Protein AF-A0A2H0VQV5-F1 (afdb_monomer_lite)

Foldseek 3Di:
DDPVVVLVVQLVLLVVLLVLLVLLVVLLVCVVVVHDDDPVSLCSSQVSWDWDQDPQRWIWTARPQLRQIDIGDPDDDDDPVNSVSSNVSSVSSCCCSQCQQQNHDPPDSPDDGPSSSSSVSSVVVVVD

Structure (mmCIF, N/CA/C/O backbone):
data_AF-A0A2H0VQV5-F1
#
_entry.id   AF-A0A2H0VQV5-F1
#
loop_
_atom_site.group_PDB
_atom_site.id
_atom_site.type_symbol
_atom_site.label_atom_id
_atom_site.label_alt_id
_atom_site.label_comp_id
_atom_site.label_asym_id
_atom_site.label_entity_id
_atom_site.label_seq_id
_atom_site.pdbx_PDB_ins_code
_atom_site.Cartn_x
_atom_site.Cartn_y
_atom_site.Cartn_z
_atom_site.occupancy
_atom_site.B_iso_or_equiv
_atom_site.auth_seq_id
_atom_site.auth_comp_id
_atom_site.auth_asym_id
_atom_site.auth_atom_id
_atom_site.pdbx_PDB_model_num
ATOM 1 N N . MET A 1 1 ? 26.509 5.722 -10.735 1.00 53.16 1 MET A N 1
ATOM 2 C CA . MET A 1 1 ? 25.848 4.470 -10.302 1.00 53.16 1 MET A CA 1
ATOM 3 C C . MET A 1 1 ? 25.396 3.736 -11.559 1.00 53.16 1 MET A C 1
ATOM 5 O O . MET A 1 1 ? 25.013 4.404 -12.508 1.00 53.16 1 MET A O 1
ATOM 9 N N . SER A 1 2 ? 25.577 2.415 -11.639 1.00 69.06 2 SER A N 1
ATOM 10 C CA . SER A 1 2 ? 25.214 1.629 -12.833 1.00 69.06 2 SER A CA 1
ATOM 11 C C . SER A 1 2 ? 23.703 1.383 -12.865 1.00 69.06 2 SER A C 1
ATOM 13 O O . SER A 1 2 ? 23.143 1.017 -11.836 1.00 69.06 2 SER A O 1
ATOM 15 N N . VAL A 1 3 ? 23.069 1.502 -14.036 1.00 66.62 3 VAL A N 1
ATOM 16 C CA . VAL A 1 3 ? 21.625 1.265 -14.262 1.00 66.62 3 VAL A CA 1
ATOM 17 C C . VAL A 1 3 ? 21.155 -0.091 -13.704 1.00 66.62 3 VAL A C 1
ATOM 19 O O . VAL A 1 3 ? 20.035 -0.220 -13.213 1.00 66.62 3 VAL A O 1
ATOM 22 N N . ASN A 1 4 ? 22.026 -1.105 -13.706 1.00 70.44 4 ASN A N 1
ATOM 23 C CA . ASN A 1 4 ? 21.719 -2.432 -13.156 1.00 70.44 4 ASN A CA 1
ATOM 24 C C . ASN A 1 4 ? 21.582 -2.440 -11.624 1.00 70.44 4 ASN A C 1
ATOM 26 O O . ASN A 1 4 ? 20.813 -3.230 -11.074 1.00 70.44 4 ASN A O 1
ATOM 30 N N . ASN A 1 5 ? 22.302 -1.557 -10.931 1.00 81.00 5 ASN A N 1
ATOM 31 C CA . ASN A 1 5 ? 22.205 -1.420 -9.480 1.00 81.00 5 ASN A CA 1
ATOM 32 C C . ASN A 1 5 ? 20.857 -0.798 -9.087 1.00 81.00 5 ASN A C 1
ATOM 34 O O . ASN A 1 5 ? 20.183 -1.298 -8.189 1.00 81.00 5 ASN A O 1
ATOM 38 N N . ASP A 1 6 ? 20.416 0.220 -9.827 1.00 81.75 6 ASP A N 1
ATOM 39 C CA . ASP A 1 6 ? 19.155 0.917 -9.560 1.00 81.75 6 ASP A CA 1
ATOM 40 C C . ASP A 1 6 ? 17.952 -0.006 -9.799 1.00 81.75 6 ASP A C 1
ATOM 42 O O . ASP A 1 6 ? 17.057 -0.094 -8.960 1.00 81.75 6 ASP A O 1
ATOM 46 N N . ARG A 1 7 ? 17.972 -0.800 -10.880 1.00 90.00 7 ARG A N 1
ATOM 47 C CA . ARG A 1 7 ? 16.936 -1.818 -11.140 1.00 90.00 7 ARG A CA 1
ATOM 48 C C . ARG A 1 7 ? 16.846 -2.870 -10.034 1.00 90.00 7 ARG A C 1
ATOM 50 O O . ARG A 1 7 ? 15.745 -3.282 -9.682 1.00 90.00 7 ARG A O 1
ATOM 57 N N . THR A 1 8 ? 17.980 -3.287 -9.472 1.00 89.94 8 THR A N 1
ATOM 58 C CA . THR A 1 8 ? 18.018 -4.266 -8.371 1.00 89.94 8 THR A CA 1
ATOM 59 C C . THR A 1 8 ? 17.383 -3.696 -7.100 1.00 89.94 8 THR A C 1
ATOM 61 O O . THR A 1 8 ? 16.588 -4.373 -6.450 1.00 89.94 8 THR A O 1
ATOM 64 N N . ILE A 1 9 ? 17.678 -2.433 -6.779 1.00 90.38 9 ILE A N 1
ATOM 65 C CA . ILE A 1 9 ? 17.084 -1.725 -5.636 1.00 90.38 9 ILE A CA 1
ATOM 66 C C . ILE A 1 9 ? 15.567 -1.576 -5.820 1.00 90.38 9 ILE A C 1
ATOM 68 O O . ILE A 1 9 ? 14.809 -1.881 -4.900 1.00 90.38 9 ILE A O 1
ATOM 72 N N . ILE A 1 10 ? 15.116 -1.168 -7.012 1.00 91.12 10 ILE A N 1
ATOM 73 C CA . ILE A 1 10 ? 13.685 -1.016 -7.320 1.00 91.12 10 ILE A CA 1
ATOM 74 C C . ILE A 1 10 ? 12.965 -2.361 -7.212 1.00 91.12 10 ILE A C 1
ATOM 76 O O . ILE A 1 10 ? 11.892 -2.433 -6.617 1.00 91.12 10 ILE A O 1
ATOM 80 N N . LYS A 1 11 ? 13.554 -3.434 -7.755 1.00 92.81 11 LYS A N 1
ATOM 81 C CA . LYS A 1 11 ? 12.974 -4.777 -7.687 1.00 92.81 11 LYS A CA 1
ATOM 82 C C . LYS A 1 11 ? 12.727 -5.202 -6.240 1.00 92.81 11 LYS A C 1
ATOM 84 O O . LYS A 1 11 ? 11.610 -5.583 -5.909 1.00 92.81 11 LYS A O 1
ATOM 89 N N . LYS A 1 12 ? 13.734 -5.061 -5.377 1.00 92.38 12 LYS A N 1
ATOM 90 C CA . LYS A 1 12 ? 13.592 -5.373 -3.952 1.00 92.38 12 LYS A CA 1
ATOM 91 C C . LYS A 1 12 ? 12.494 -4.535 -3.286 1.00 92.38 12 LYS A C 1
ATOM 93 O O . LYS A 1 12 ? 11.667 -5.070 -2.562 1.00 92.38 12 LYS A O 1
ATOM 98 N N . ALA A 1 13 ? 12.433 -3.240 -3.586 1.00 91.12 13 ALA A N 1
ATOM 99 C CA . ALA A 1 13 ? 11.392 -2.371 -3.044 1.00 91.12 13 ALA A CA 1
ATOM 100 C C . ALA A 1 13 ? 9.972 -2.756 -3.518 1.00 91.12 13 ALA A C 1
ATOM 102 O O . ALA A 1 13 ? 9.005 -2.546 -2.789 1.00 91.12 13 ALA A O 1
ATOM 103 N N . LEU A 1 14 ? 9.827 -3.329 -4.719 1.00 91.94 14 LEU A N 1
ATOM 104 C CA . LEU A 1 14 ? 8.556 -3.869 -5.213 1.00 91.94 14 LEU A CA 1
ATOM 105 C C . LEU A 1 14 ? 8.159 -5.174 -4.510 1.00 91.94 14 LEU A C 1
ATOM 107 O O . LEU A 1 14 ? 6.978 -5.360 -4.227 1.00 91.94 14 LEU A O 1
ATOM 111 N N . GLU A 1 15 ? 9.121 -6.053 -4.224 1.00 91.12 15 GLU A N 1
ATOM 112 C CA . GLU A 1 15 ? 8.907 -7.272 -3.427 1.00 91.12 15 GLU A CA 1
ATOM 113 C C . GLU A 1 15 ? 8.430 -6.915 -2.010 1.00 91.12 15 GLU A C 1
ATOM 115 O O . GLU A 1 15 ? 7.410 -7.430 -1.543 1.00 91.12 15 GLU A O 1
ATOM 120 N N . ASP A 1 16 ? 9.098 -5.954 -1.367 1.00 90.69 16 ASP A N 1
ATOM 121 C CA . ASP A 1 16 ? 8.713 -5.445 -0.048 1.00 90.69 16 ASP A CA 1
ATOM 122 C C . ASP A 1 16 ? 7.304 -4.817 -0.081 1.00 90.69 16 ASP A C 1
ATOM 124 O O . ASP A 1 16 ? 6.467 -5.116 0.773 1.00 90.69 16 ASP A O 1
ATOM 128 N N . ALA A 1 17 ? 6.989 -4.018 -1.110 1.00 90.19 17 ALA A N 1
ATOM 129 C CA . ALA A 1 17 ? 5.665 -3.411 -1.284 1.00 90.19 17 ALA A CA 1
ATOM 130 C C . ALA A 1 17 ? 4.546 -4.448 -1.494 1.00 90.19 17 ALA A C 1
ATOM 132 O O . ALA A 1 17 ? 3.419 -4.258 -1.034 1.00 90.19 17 ALA A O 1
ATOM 133 N N . TYR A 1 18 ? 4.835 -5.551 -2.187 1.00 87.88 18 TYR A N 1
ATOM 134 C CA . TYR A 1 18 ? 3.878 -6.644 -2.356 1.00 87.88 18 TYR A CA 1
ATOM 135 C C . TYR A 1 18 ? 3.621 -7.381 -1.032 1.00 87.88 18 TYR A C 1
ATOM 137 O O . TYR A 1 18 ? 2.476 -7.707 -0.714 1.00 87.88 18 TYR A O 1
ATOM 145 N N . SER A 1 19 ? 4.660 -7.576 -0.216 1.00 87.12 19 SER A N 1
ATOM 146 C CA . SER A 1 19 ? 4.530 -8.127 1.140 1.00 87.12 19 SER A CA 1
ATOM 147 C C . SER A 1 19 ? 3.703 -7.212 2.058 1.00 87.12 19 SER A C 1
ATOM 149 O O . SER A 1 19 ? 2.798 -7.669 2.764 1.00 87.12 19 SER A O 1
ATOM 151 N N . ASP A 1 20 ? 3.940 -5.898 1.990 1.00 88.88 20 ASP A N 1
ATOM 152 C CA . ASP A 1 20 ? 3.157 -4.875 2.695 1.00 88.88 20 ASP A CA 1
ATOM 153 C C . ASP A 1 20 ? 1.667 -4.945 2.356 1.00 88.88 20 ASP A C 1
ATOM 155 O O . ASP A 1 20 ? 0.824 -4.906 3.260 1.00 88.88 20 ASP A O 1
ATOM 159 N N . ALA A 1 21 ? 1.346 -5.090 1.068 1.00 88.88 21 ALA A N 1
ATOM 160 C CA . ALA A 1 21 ? -0.024 -5.147 0.576 1.00 88.88 21 ALA A CA 1
ATOM 161 C C . ALA A 1 21 ? -0.844 -6.249 1.264 1.00 88.88 21 ALA A C 1
ATOM 163 O O . ALA A 1 21 ? -2.001 -6.016 1.613 1.00 88.88 21 ALA A O 1
ATOM 164 N N . SER A 1 22 ? -0.245 -7.415 1.537 1.00 84.81 22 SER A N 1
ATOM 165 C CA . SER A 1 22 ? -0.924 -8.505 2.253 1.00 84.81 22 SER A CA 1
ATOM 166 C C . SER A 1 22 ? -1.383 -8.070 3.647 1.00 84.81 22 SER A C 1
ATOM 168 O O . SER A 1 22 ? -2.552 -8.225 3.993 1.00 84.81 22 SER A O 1
ATOM 170 N N . ARG A 1 23 ? -0.496 -7.443 4.431 1.00 88.88 23 ARG A N 1
ATOM 171 C CA . ARG A 1 23 ? -0.824 -6.965 5.789 1.00 88.88 23 ARG A CA 1
ATOM 172 C C . ARG A 1 23 ? -1.918 -5.901 5.777 1.00 88.88 23 ARG A C 1
ATOM 174 O O . ARG A 1 23 ? -2.746 -5.826 6.682 1.00 88.88 23 ARG A O 1
ATOM 181 N N . GLN A 1 24 ? -1.914 -5.056 4.754 1.00 92.00 24 GLN A N 1
ATOM 182 C CA . GLN A 1 24 ? -2.897 -3.993 4.593 1.00 92.00 24 GLN A CA 1
ATOM 183 C C . GLN A 1 24 ? -4.274 -4.516 4.165 1.00 92.00 24 GLN A C 1
ATOM 185 O O . GLN A 1 24 ? -5.295 -3.974 4.594 1.00 92.00 24 GLN A O 1
ATOM 190 N N . ILE A 1 25 ? -4.315 -5.584 3.365 1.00 89.94 25 ILE A N 1
ATOM 191 C CA . ILE A 1 25 ? -5.553 -6.301 3.039 1.00 89.94 25 ILE A CA 1
ATOM 192 C C . ILE A 1 25 ? -6.173 -6.873 4.318 1.00 89.94 25 ILE A C 1
ATOM 194 O O . ILE A 1 25 ? -7.359 -6.641 4.563 1.00 89.94 25 ILE A O 1
ATOM 198 N N . ASP A 1 26 ? -5.373 -7.529 5.163 1.00 88.69 26 ASP A N 1
ATOM 199 C CA . ASP A 1 26 ? -5.835 -8.085 6.442 1.00 88.69 26 ASP A CA 1
ATOM 200 C C . ASP A 1 26 ? -6.390 -6.992 7.370 1.00 88.69 26 ASP A C 1
ATOM 202 O O . ASP A 1 26 ? -7.461 -7.148 7.963 1.00 88.69 26 ASP A O 1
ATOM 206 N N . PHE A 1 27 ? -5.713 -5.839 7.440 1.00 91.88 27 PHE A N 1
ATOM 207 C CA . PHE A 1 27 ? -6.195 -4.668 8.177 1.00 91.88 27 PHE A CA 1
ATOM 208 C C . PHE A 1 27 ? -7.578 -4.211 7.685 1.00 91.88 27 PHE A C 1
ATOM 210 O O . PHE A 1 27 ? -8.504 -4.052 8.484 1.00 91.88 27 PHE A O 1
ATOM 217 N N . CYS A 1 28 ? -7.747 -4.017 6.373 1.00 91.12 28 CYS A N 1
ATOM 218 C CA . CYS A 1 28 ? -9.019 -3.584 5.788 1.00 91.12 28 CYS A CA 1
ATOM 219 C C . CYS A 1 28 ? -10.141 -4.612 6.004 1.00 91.12 28 CYS A C 1
ATOM 221 O O . CYS A 1 28 ? -11.292 -4.230 6.232 1.00 91.12 28 CYS A O 1
ATOM 223 N N . HIS A 1 29 ? -9.816 -5.906 5.969 1.00 89.56 29 HIS A N 1
ATOM 224 C CA . HIS A 1 29 ? -10.752 -6.981 6.292 1.00 89.56 29 HIS A CA 1
ATOM 225 C C . HIS A 1 29 ? -11.242 -6.897 7.741 1.00 89.56 29 HIS A C 1
ATOM 227 O O . HIS A 1 29 ? -12.453 -6.882 7.966 1.00 89.56 29 HIS A O 1
ATOM 233 N N . ALA A 1 30 ? -10.329 -6.745 8.705 1.00 88.62 30 ALA A N 1
ATOM 234 C CA . ALA A 1 30 ? -10.680 -6.615 10.118 1.00 88.62 30 ALA A CA 1
ATOM 235 C C . ALA A 1 30 ? -11.592 -5.402 10.383 1.00 88.62 30 ALA A C 1
ATOM 237 O O . ALA A 1 30 ? -12.567 -5.502 11.128 1.00 88.62 30 ALA A O 1
ATOM 238 N N . VAL A 1 31 ? -11.327 -4.267 9.724 1.00 88.81 31 VAL A N 1
ATOM 239 C CA . VAL A 1 31 ? -12.194 -3.077 9.795 1.00 88.81 31 VAL A CA 1
ATOM 240 C C . VAL A 1 31 ? -13.601 -3.381 9.281 1.00 88.81 31 VAL A C 1
ATOM 242 O O . VAL A 1 31 ? -14.586 -2.966 9.894 1.00 88.81 31 VAL A O 1
ATOM 245 N N . ARG A 1 32 ? -13.711 -4.097 8.155 1.00 88.62 32 ARG A N 1
ATOM 246 C CA . ARG A 1 32 ? -14.996 -4.452 7.537 1.00 88.62 32 ARG A CA 1
ATOM 247 C C . ARG A 1 32 ? -15.818 -5.401 8.409 1.00 88.62 32 ARG A C 1
ATOM 249 O O . ARG A 1 32 ? -17.037 -5.276 8.443 1.00 88.62 32 ARG A O 1
ATOM 256 N N . GLU A 1 33 ? -15.159 -6.315 9.111 1.00 90.50 33 GLU A N 1
ATOM 257 C CA . GLU A 1 33 ? -15.781 -7.256 10.052 1.00 90.50 33 GLU A CA 1
ATOM 258 C C . GLU A 1 33 ? -16.169 -6.599 11.387 1.00 90.50 33 GLU A C 1
ATOM 260 O O . GLU A 1 33 ? -16.820 -7.219 12.223 1.00 90.50 33 GLU A O 1
ATOM 265 N N . GLY A 1 34 ? -15.833 -5.318 11.575 1.00 85.69 34 GLY A N 1
ATOM 266 C CA . GLY A 1 34 ? -16.192 -4.557 12.768 1.00 85.69 34 GLY A CA 1
ATOM 267 C C . GLY A 1 34 ? -15.272 -4.814 13.959 1.00 85.69 34 GLY A C 1
ATOM 268 O O . GLY A 1 34 ? -15.638 -4.477 15.086 1.00 85.69 34 GLY A O 1
ATOM 269 N N . HIS A 1 35 ? -14.082 -5.379 13.736 1.00 86.75 35 HIS A N 1
ATOM 270 C CA . HIS A 1 35 ? -13.090 -5.546 14.792 1.00 86.75 35 HIS A CA 1
ATOM 271 C C . HIS A 1 35 ? -12.603 -4.188 15.308 1.00 86.75 35 HIS A C 1
ATOM 273 O O . HIS A 1 35 ? -12.486 -3.208 14.564 1.00 86.75 35 HIS A O 1
ATOM 279 N N . SER A 1 36 ? -12.301 -4.125 16.606 1.00 85.62 36 SER A N 1
ATOM 280 C CA . SER A 1 36 ? -11.681 -2.942 17.191 1.00 85.62 36 SER A CA 1
ATOM 281 C C . SER A 1 36 ? -10.258 -2.786 16.651 1.00 85.62 36 SER A C 1
ATOM 283 O O . SER A 1 36 ? -9.477 -3.735 16.613 1.00 85.62 36 SER A O 1
ATOM 285 N N . ILE A 1 37 ? -9.925 -1.569 16.219 1.00 89.06 37 ILE A N 1
ATOM 286 C CA . ILE A 1 37 ? -8.611 -1.238 15.667 1.00 89.06 37 ILE A CA 1
ATOM 287 C C . ILE A 1 37 ? -7.845 -0.370 16.656 1.00 89.06 37 ILE A C 1
ATOM 289 O O . ILE A 1 37 ? -8.358 0.625 17.171 1.00 89.06 37 ILE A O 1
ATOM 293 N N . THR A 1 38 ? -6.593 -0.731 16.901 1.00 88.12 38 THR A N 1
ATOM 294 C CA . THR A 1 38 ? -5.668 0.010 17.754 1.00 88.12 38 THR A CA 1
ATOM 295 C C . THR A 1 38 ? -4.764 0.927 16.930 1.00 88.12 38 THR A C 1
ATOM 297 O O . THR A 1 38 ? -4.612 0.791 15.715 1.00 88.12 38 THR A O 1
ATOM 300 N N . ARG A 1 39 ? -4.112 1.882 17.602 1.00 84.50 39 ARG A N 1
ATOM 301 C CA . ARG A 1 39 ? -3.129 2.763 16.949 1.00 84.50 39 ARG A CA 1
ATOM 302 C C . ARG A 1 39 ? -1.913 1.994 16.443 1.00 84.50 39 ARG A C 1
ATOM 304 O O . ARG A 1 39 ? -1.375 2.339 15.397 1.00 84.50 39 ARG A O 1
ATOM 311 N N . ASP A 1 40 ? -1.497 0.956 17.160 1.00 86.75 40 ASP A N 1
ATOM 312 C CA . ASP A 1 40 ? -0.348 0.149 16.756 1.00 86.75 40 ASP A CA 1
ATOM 313 C C . ASP A 1 40 ? -0.670 -0.701 15.529 1.00 86.75 40 ASP A C 1
ATOM 315 O O . ASP A 1 40 ? 0.185 -0.843 14.663 1.00 86.75 40 ASP A O 1
ATOM 319 N N . GLN A 1 41 ? -1.920 -1.149 15.368 1.00 89.06 41 GLN A N 1
ATOM 320 C CA . GLN A 1 41 ? -2.371 -1.778 14.122 1.00 89.06 41 GLN A CA 1
ATOM 321 C C . GLN A 1 41 ? -2.343 -0.805 12.936 1.00 89.06 41 GLN A C 1
ATOM 323 O O . GLN A 1 41 ? -1.943 -1.198 11.844 1.00 89.06 41 GLN A O 1
ATOM 328 N N . ILE A 1 42 ? -2.689 0.474 13.140 1.00 87.56 42 ILE A N 1
ATOM 329 C CA . ILE A 1 42 ? -2.524 1.501 12.096 1.00 87.56 42 ILE A CA 1
ATOM 330 C C . ILE A 1 42 ? -1.043 1.684 11.752 1.00 87.56 42 ILE A C 1
ATOM 332 O O . ILE A 1 42 ? -0.689 1.695 10.578 1.00 87.56 42 ILE A O 1
ATOM 336 N N . ARG A 1 43 ? -0.157 1.795 12.749 1.00 87.31 43 ARG A N 1
ATOM 337 C CA . ARG A 1 43 ? 1.293 1.909 12.503 1.00 87.31 43 ARG A CA 1
ATOM 338 C C . ARG A 1 43 ? 1.841 0.685 11.772 1.00 87.31 43 ARG A C 1
ATOM 340 O O . ARG A 1 43 ? 2.619 0.841 10.838 1.00 87.31 43 ARG A O 1
ATOM 347 N N . ALA A 1 44 ? 1.409 -0.513 12.161 1.00 89.00 44 ALA A N 1
ATOM 348 C CA . ALA A 1 44 ? 1.808 -1.764 11.528 1.00 89.00 44 ALA A CA 1
ATOM 349 C C . ALA A 1 44 ? 1.371 -1.830 10.056 1.00 89.00 44 ALA A C 1
ATOM 351 O O . ALA A 1 44 ? 2.164 -2.255 9.214 1.00 89.00 44 ALA A O 1
ATOM 352 N N . ALA A 1 45 ? 0.167 -1.339 9.733 1.00 90.31 45 ALA A N 1
ATOM 353 C CA . ALA A 1 45 ? -0.329 -1.256 8.358 1.00 90.31 45 ALA A CA 1
ATOM 354 C C . ALA A 1 45 ? 0.540 -0.359 7.452 1.00 90.31 45 ALA A C 1
ATOM 356 O O . ALA A 1 45 ? 0.556 -0.551 6.240 1.00 90.31 45 ALA A O 1
ATOM 357 N N . PHE A 1 46 ? 1.303 0.580 8.021 1.00 90.88 46 PHE A N 1
ATOM 358 C CA . PHE A 1 46 ? 2.228 1.459 7.296 1.00 90.88 46 PHE A CA 1
ATOM 359 C C . PHE A 1 46 ? 3.706 1.191 7.629 1.00 90.88 46 PHE A C 1
ATOM 361 O O . PHE A 1 46 ? 4.550 2.056 7.416 1.00 90.88 46 PHE A O 1
ATOM 368 N N . SER A 1 47 ? 4.046 0.013 8.160 1.00 87.88 47 SER A N 1
ATOM 369 C CA . SER A 1 47 ? 5.402 -0.276 8.659 1.00 87.88 47 SER A CA 1
ATOM 370 C C . SER A 1 47 ? 6.506 -0.247 7.591 1.00 87.88 47 SER A C 1
ATOM 372 O O . SER A 1 47 ? 7.631 0.121 7.921 1.00 87.88 47 SER A O 1
ATOM 374 N N . GLY A 1 48 ? 6.208 -0.579 6.330 1.00 86.12 48 GLY A N 1
ATOM 375 C CA . GLY A 1 48 ? 7.152 -0.433 5.211 1.00 86.12 48 GLY A CA 1
ATOM 376 C C . GLY A 1 48 ? 7.107 0.939 4.525 1.00 86.12 48 GLY A C 1
ATOM 377 O O . GLY A 1 48 ? 7.835 1.186 3.564 1.00 86.12 48 GLY A O 1
ATOM 378 N N . TRP A 1 49 ? 6.282 1.866 5.022 1.00 92.44 49 TRP A N 1
ATOM 379 C CA . TRP A 1 49 ? 6.181 3.222 4.490 1.00 92.44 49 TRP A CA 1
ATOM 380 C C . TRP A 1 49 ? 7.140 4.154 5.226 1.00 92.44 49 TRP A C 1
ATOM 382 O O . TRP A 1 49 ? 7.381 4.033 6.427 1.00 92.44 49 TRP A O 1
ATOM 392 N N . GLN A 1 50 ? 7.650 5.156 4.517 1.00 91.31 50 GLN A N 1
ATOM 393 C CA . GLN A 1 50 ? 8.469 6.193 5.128 1.00 91.31 50 GLN A CA 1
ATOM 394 C C . GLN A 1 50 ? 7.595 7.067 6.025 1.00 91.31 50 GLN A C 1
ATOM 396 O O . GLN A 1 50 ? 6.588 7.609 5.574 1.00 91.31 50 GLN A O 1
ATOM 401 N N . SER A 1 51 ? 7.978 7.237 7.289 1.00 87.25 51 SER A N 1
ATOM 402 C CA . SER A 1 51 ? 7.239 8.077 8.234 1.00 87.25 51 SER A CA 1
ATOM 403 C C . SER A 1 51 ? 7.977 9.377 8.543 1.00 87.25 51 SER A C 1
ATOM 405 O O . SER A 1 51 ? 9.183 9.361 8.788 1.00 87.25 51 SER A O 1
ATOM 407 N N . LYS A 1 52 ? 7.248 10.491 8.630 1.00 81.38 52 LYS A N 1
ATOM 408 C CA . LYS A 1 52 ? 7.747 11.773 9.138 1.00 81.38 52 LYS A CA 1
ATOM 409 C C . LYS A 1 52 ? 6.839 12.276 10.256 1.00 81.38 52 LYS A C 1
ATOM 411 O O . LYS A 1 52 ? 5.631 12.420 10.064 1.00 81.38 52 LYS A O 1
ATOM 416 N N . VAL A 1 53 ? 7.430 12.568 11.412 1.00 75.56 53 VAL A N 1
ATOM 417 C CA . VAL A 1 53 ? 6.745 13.252 12.517 1.00 75.56 53 VAL A CA 1
ATOM 418 C C . VAL A 1 53 ? 6.724 14.748 12.211 1.00 75.56 53 VAL A C 1
ATOM 420 O O . VAL A 1 53 ? 7.763 15.332 11.904 1.00 75.56 53 VAL A O 1
ATOM 423 N N . THR A 1 54 ? 5.549 15.372 12.255 1.00 74.38 54 THR A N 1
ATOM 424 C CA . THR A 1 54 ? 5.406 16.825 12.068 1.00 74.38 54 THR A CA 1
ATOM 425 C C . THR A 1 54 ? 5.285 17.557 13.407 1.00 74.38 54 THR A C 1
ATOM 427 O O . THR A 1 54 ? 5.131 16.935 14.460 1.00 74.38 54 THR A O 1
ATOM 430 N N . CYS A 1 55 ? 5.333 18.895 13.363 1.00 57.19 55 CYS A N 1
ATOM 431 C CA . CYS A 1 55 ? 5.416 19.832 14.497 1.00 57.19 55 CYS A CA 1
ATOM 432 C C . CYS A 1 55 ? 4.233 19.796 15.488 1.00 57.19 55 CYS A C 1
ATOM 434 O O . CYS A 1 55 ? 4.101 20.670 16.338 1.00 57.19 55 CYS A O 1
ATOM 436 N N . SER A 1 56 ? 3.345 18.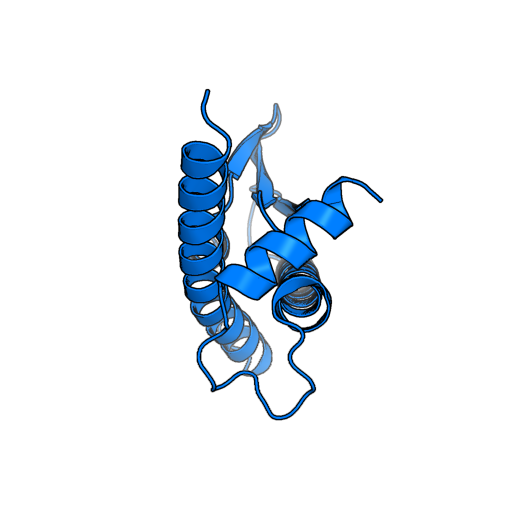814 15.386 1.00 67.19 56 SER A N 1
ATOM 437 C CA . SER A 1 56 ? 2.143 18.693 16.208 1.00 67.19 56 SER A CA 1
ATOM 438 C C . SER A 1 56 ? 1.861 17.241 16.580 1.00 67.19 56 SER A C 1
ATOM 440 O O . SER A 1 56 ? 0.728 16.913 16.885 1.00 67.19 56 SER A O 1
ATOM 442 N N . GLY A 1 57 ? 2.841 16.333 16.506 1.00 65.88 57 GLY A N 1
ATOM 443 C CA . GLY A 1 57 ? 2.629 14.914 16.822 1.00 65.88 57 GLY A CA 1
ATOM 444 C C . GLY A 1 57 ? 1.785 14.152 15.791 1.00 65.88 57 GLY A C 1
ATOM 445 O O . GLY A 1 57 ? 1.372 13.024 16.058 1.00 65.88 57 GLY A O 1
ATOM 446 N N . HIS A 1 58 ? 1.526 14.736 14.614 1.00 77.81 58 HIS A N 1
ATOM 447 C CA . HIS A 1 58 ? 0.924 14.002 13.503 1.00 77.81 58 HIS A CA 1
ATOM 448 C C . HIS A 1 58 ? 2.001 13.149 12.832 1.00 77.81 58 HIS A C 1
ATOM 450 O O . HIS A 1 58 ? 3.152 13.570 12.670 1.00 77.81 58 HIS A O 1
ATOM 456 N N . LEU A 1 59 ? 1.613 11.946 12.433 1.00 80.50 59 LEU A N 1
ATOM 457 C CA . LEU A 1 59 ? 2.438 11.040 11.652 1.00 80.50 59 LEU A CA 1
ATOM 458 C C . LEU A 1 59 ? 1.989 11.131 10.200 1.00 80.50 59 LEU A C 1
ATOM 460 O O . LEU A 1 59 ? 0.827 10.872 9.886 1.00 80.50 59 LEU A O 1
ATOM 464 N N . LYS A 1 60 ? 2.911 11.496 9.314 1.00 87.81 60 LYS A N 1
ATOM 465 C CA . LYS A 1 60 ? 2.714 11.372 7.870 1.00 87.81 60 LYS A CA 1
ATOM 466 C C . LYS A 1 60 ? 3.459 10.144 7.381 1.00 87.81 60 LYS A C 1
ATOM 468 O O . LYS A 1 60 ? 4.632 9.988 7.705 1.00 87.81 60 LYS A O 1
ATOM 473 N N . PHE A 1 61 ? 2.783 9.304 6.612 1.00 89.50 61 PHE A N 1
ATOM 474 C CA . PHE A 1 61 ? 3.347 8.124 5.967 1.00 89.50 61 PHE A CA 1
ATOM 475 C C . PHE A 1 61 ? 3.385 8.350 4.462 1.00 89.50 61 PHE A C 1
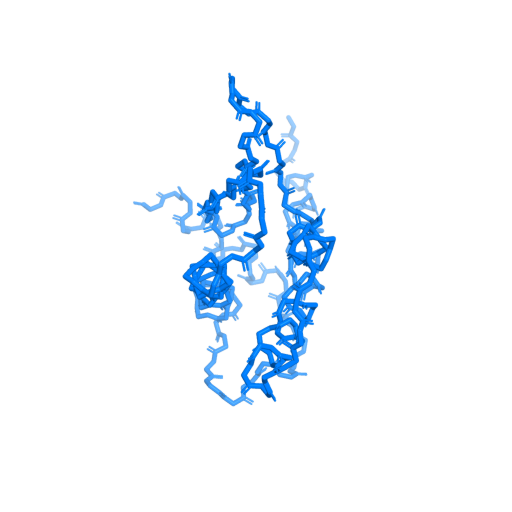ATOM 477 O O . PHE A 1 61 ? 2.432 8.888 3.900 1.00 89.50 61 PHE A O 1
ATOM 484 N N . PHE A 1 62 ? 4.463 7.929 3.814 1.00 91.94 62 PHE A N 1
ATOM 485 C CA . PHE A 1 62 ? 4.663 8.036 2.377 1.00 91.94 62 PHE A CA 1
ATOM 486 C C . PHE A 1 62 ? 5.189 6.716 1.815 1.00 91.94 62 PHE A C 1
ATOM 488 O O . PHE A 1 62 ? 6.192 6.188 2.299 1.00 91.94 62 PHE A O 1
ATOM 495 N N . HIS A 1 63 ? 4.526 6.182 0.791 1.00 92.50 63 HIS A N 1
ATOM 496 C CA . HIS A 1 63 ? 4.985 4.964 0.131 1.00 92.50 63 HIS A CA 1
ATOM 497 C C . HIS A 1 63 ? 5.913 5.288 -1.045 1.00 92.50 63 HIS A C 1
ATOM 499 O O . HIS A 1 63 ? 5.474 5.959 -1.981 1.00 92.50 63 HIS A O 1
ATOM 505 N N . PRO A 1 64 ? 7.146 4.756 -1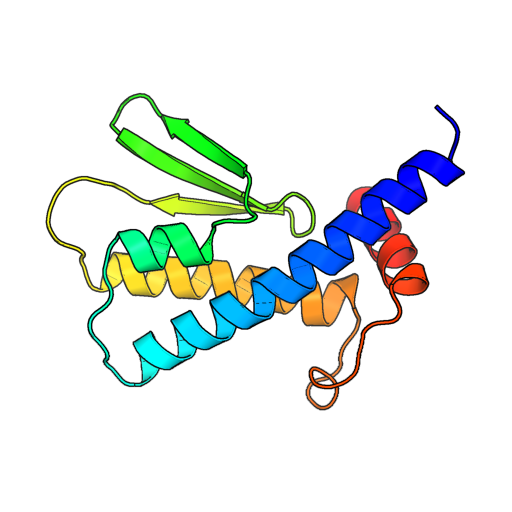.088 1.00 87.88 64 PRO A N 1
ATOM 506 C CA . PRO A 1 64 ? 8.116 5.116 -2.123 1.00 87.88 64 PRO A CA 1
ATOM 507 C C . PRO A 1 64 ? 7.743 4.611 -3.527 1.00 87.88 64 PRO A C 1
ATOM 509 O O . PRO A 1 64 ? 8.103 5.243 -4.513 1.00 87.88 64 PRO A O 1
ATOM 512 N N . ILE A 1 65 ? 7.001 3.500 -3.637 1.00 91.69 65 ILE A N 1
ATOM 513 C CA . ILE A 1 65 ? 6.601 2.938 -4.943 1.00 91.69 65 ILE A CA 1
ATOM 514 C C . ILE A 1 65 ? 5.317 3.578 -5.487 1.00 91.69 65 ILE A C 1
ATOM 516 O O . ILE A 1 65 ? 5.307 4.096 -6.599 1.00 91.69 65 ILE A O 1
ATOM 520 N N . THR A 1 66 ? 4.215 3.535 -4.729 1.00 91.25 66 THR A N 1
ATOM 521 C CA . THR A 1 66 ? 2.908 4.060 -5.154 1.00 91.25 66 THR A CA 1
ATOM 522 C C . THR A 1 66 ? 2.739 5.564 -4.956 1.00 91.25 66 THR A C 1
ATOM 524 O O . THR A 1 66 ? 1.710 6.103 -5.363 1.00 91.25 66 THR A O 1
ATOM 527 N N . LEU A 1 67 ? 3.704 6.233 -4.312 1.00 89.06 67 LEU A N 1
ATOM 528 C CA . LEU A 1 67 ? 3.711 7.673 -4.021 1.00 89.06 67 LEU A CA 1
ATOM 529 C C . LEU A 1 67 ? 2.506 8.154 -3.193 1.00 89.06 67 LEU A C 1
ATOM 531 O O . LEU A 1 67 ? 2.188 9.341 -3.161 1.00 89.06 67 LEU A O 1
ATOM 535 N N . GLN A 1 68 ? 1.811 7.229 -2.529 1.00 91.94 68 GLN A N 1
ATOM 536 C CA . GLN A 1 68 ? 0.657 7.551 -1.699 1.00 91.94 68 GLN A CA 1
ATOM 537 C C . GLN A 1 68 ? 1.107 8.168 -0.381 1.00 91.94 68 GLN A C 1
ATOM 539 O O . GLN A 1 68 ? 2.121 7.766 0.190 1.00 91.94 68 GLN A O 1
ATOM 544 N N . MET A 1 69 ? 0.311 9.114 0.113 1.00 90.25 69 MET A N 1
ATOM 545 C CA . MET A 1 69 ? 0.527 9.759 1.400 1.00 90.25 69 MET A CA 1
ATOM 546 C C . MET A 1 69 ? -0.680 9.530 2.308 1.00 90.25 69 MET A C 1
ATOM 548 O O . MET A 1 69 ? -1.820 9.754 1.906 1.00 90.25 69 MET A O 1
ATOM 552 N N . GLY A 1 70 ? -0.418 9.120 3.545 1.00 83.44 70 GLY A N 1
ATOM 553 C CA . GLY A 1 70 ? -1.404 9.068 4.618 1.00 83.44 70 GLY A CA 1
ATOM 554 C C . GLY A 1 70 ? -1.037 10.048 5.724 1.00 83.44 70 GLY A C 1
ATOM 555 O O . GLY A 1 70 ? 0.128 10.143 6.104 1.00 83.44 70 GLY A O 1
ATOM 556 N N . GLU A 1 71 ? -2.020 10.765 6.263 1.00 83.06 71 GLU A N 1
ATOM 557 C CA . GLU A 1 71 ? -1.843 11.572 7.471 1.00 83.06 71 GLU A CA 1
ATOM 558 C C . GLU A 1 71 ? -2.665 10.981 8.615 1.00 83.06 71 GLU A C 1
ATOM 560 O O . GLU A 1 71 ? -3.866 10.739 8.492 1.00 83.06 71 GLU A O 1
ATOM 565 N N . PHE A 1 72 ? -1.991 10.752 9.736 1.00 77.50 72 PHE A N 1
ATOM 566 C CA . PHE A 1 72 ? -2.568 10.247 10.967 1.00 77.50 72 PHE A CA 1
ATOM 567 C C . PHE A 1 72 ? -2.344 11.255 12.094 1.00 77.50 72 PHE A C 1
ATOM 569 O O . PHE A 1 72 ? -1.214 11.636 12.406 1.00 77.50 72 PHE A O 1
ATOM 576 N N . ILE A 1 73 ? -3.435 11.662 12.738 1.00 72.94 73 ILE A N 1
ATOM 577 C CA . ILE A 1 73 ? -3.415 12.592 13.867 1.00 72.94 73 ILE A CA 1
ATOM 578 C C . ILE A 1 73 ? -3.393 11.781 15.164 1.00 72.94 73 ILE A C 1
ATOM 580 O O . ILE A 1 73 ? -4.325 11.029 15.446 1.00 72.94 73 ILE A O 1
ATOM 584 N N . ASN A 1 74 ? -2.344 11.949 15.971 1.00 66.31 74 ASN A N 1
ATOM 585 C CA . ASN A 1 74 ? -2.148 11.185 17.202 1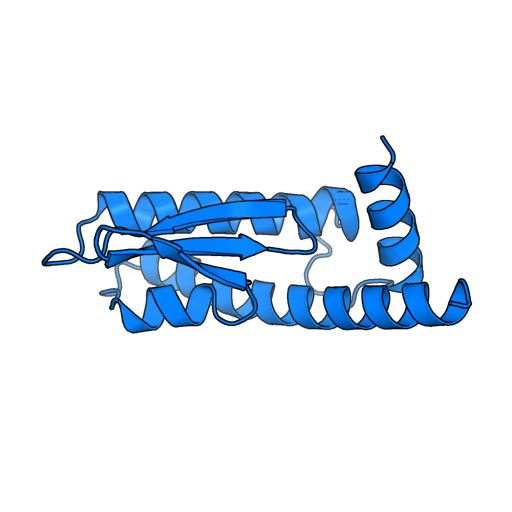.00 66.31 74 ASN A CA 1
ATOM 586 C C . ASN A 1 74 ? -2.566 11.963 18.462 1.00 66.31 74 ASN A C 1
ATOM 588 O O . ASN A 1 74 ? -1.770 12.121 19.383 1.00 66.31 74 ASN A O 1
ATOM 592 N N . HIS A 1 75 ? -3.815 12.434 18.516 1.00 63.53 75 HIS A N 1
ATOM 593 C CA . HIS A 1 75 ? -4.354 13.127 19.694 1.00 63.53 75 HIS A CA 1
ATOM 594 C C . HIS A 1 75 ? -5.678 12.494 20.121 1.00 63.53 75 HIS A C 1
ATOM 596 O O . HIS A 1 75 ? -6.720 12.748 19.522 1.00 63.53 75 HIS A O 1
ATOM 602 N N . GLY A 1 76 ? -5.653 11.652 21.156 1.00 70.69 76 GLY A N 1
ATOM 603 C CA . GLY A 1 76 ? -6.874 11.101 21.757 1.00 70.69 76 GLY A CA 1
ATOM 604 C C . GLY A 1 76 ? -7.448 9.853 21.065 1.00 70.69 76 GLY A C 1
ATOM 605 O O . GLY A 1 76 ? -6.796 9.275 20.190 1.00 70.69 76 GLY A O 1
ATOM 606 N N . PRO A 1 77 ? -8.606 9.345 21.536 1.00 77.94 77 PRO A N 1
ATOM 607 C CA . PRO A 1 77 ? -9.186 8.064 21.121 1.00 77.94 77 PRO A CA 1
ATOM 608 C C . PRO A 1 77 ? -9.414 7.980 19.609 1.00 77.94 77 PRO A C 1
ATOM 610 O O . PRO A 1 77 ? -9.715 8.974 18.949 1.00 77.94 77 PRO A O 1
ATOM 613 N N . LEU A 1 78 ? -9.261 6.774 19.059 1.00 81.75 78 LEU A N 1
ATOM 614 C CA . LEU A 1 78 ? -9.346 6.552 17.622 1.00 81.75 78 LEU A CA 1
ATOM 615 C C . LEU A 1 78 ? -10.794 6.718 17.143 1.00 81.75 78 LEU A C 1
ATOM 617 O O . LEU A 1 78 ? -11.683 5.964 17.532 1.00 81.75 78 LEU A O 1
ATOM 621 N N . LYS A 1 79 ? -11.028 7.716 16.290 1.00 85.44 79 LYS A N 1
ATOM 622 C CA . LYS A 1 79 ? -12.344 7.979 15.699 1.00 85.44 79 LYS A CA 1
ATOM 623 C C . LYS A 1 79 ? -12.566 7.098 14.469 1.00 85.44 79 LYS A C 1
ATOM 625 O O . LYS A 1 79 ? -11.638 6.866 13.695 1.00 85.44 79 LYS A O 1
ATOM 630 N N . LYS A 1 80 ? -13.815 6.686 14.227 1.00 85.12 80 LYS A N 1
ATOM 631 C CA . LYS A 1 80 ? -14.213 5.888 13.049 1.00 85.12 80 LYS A CA 1
ATOM 632 C C . LYS A 1 80 ? -13.775 6.526 11.726 1.00 85.12 80 LYS A C 1
ATOM 634 O O . LYS A 1 80 ? -13.305 5.835 10.831 1.00 85.12 80 LYS A O 1
ATOM 639 N N . GLU A 1 81 ? -13.879 7.847 11.621 1.00 85.88 81 GLU A N 1
ATOM 640 C CA . GLU A 1 81 ? -13.466 8.615 10.438 1.00 85.88 81 GLU A CA 1
ATOM 641 C C . GLU A 1 81 ? -11.977 8.447 10.110 1.00 85.88 81 GLU A C 1
ATOM 643 O O . GLU A 1 81 ? -11.611 8.348 8.940 1.00 85.88 81 GLU A O 1
ATOM 648 N N . VAL A 1 82 ? -11.122 8.340 11.134 1.00 85.31 82 VAL A N 1
ATOM 649 C CA . VAL A 1 82 ? -9.681 8.104 10.958 1.00 85.31 82 VAL A CA 1
ATOM 650 C C . VAL A 1 82 ? -9.446 6.717 10.366 1.00 85.31 82 VAL A C 1
ATOM 652 O O . VAL A 1 82 ? -8.689 6.583 9.410 1.00 85.31 82 VAL A O 1
ATOM 655 N N . ILE A 1 83 ? -10.143 5.697 10.875 1.00 87.75 83 ILE A N 1
ATOM 656 C CA . ILE A 1 83 ? -10.049 4.318 10.370 1.00 87.75 83 ILE A CA 1
ATOM 657 C C . ILE A 1 83 ? -10.494 4.250 8.902 1.00 87.75 83 ILE A C 1
ATOM 659 O O . ILE A 1 83 ? -9.816 3.645 8.073 1.00 87.75 83 ILE A O 1
ATOM 663 N N . VAL A 1 84 ? -11.600 4.919 8.561 1.00 87.62 84 VAL A N 1
ATOM 664 C CA . VAL A 1 84 ?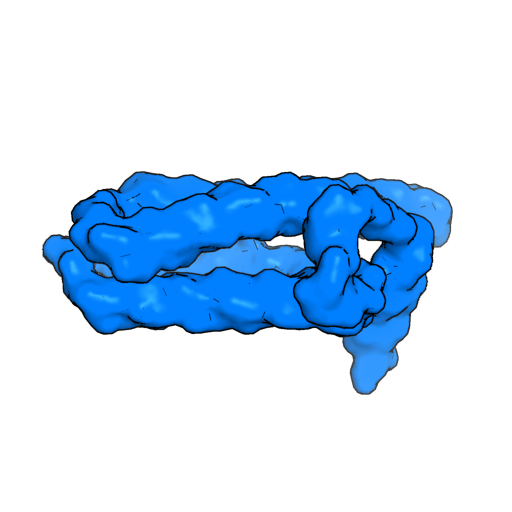 -12.097 4.996 7.177 1.00 87.62 84 VAL A CA 1
ATOM 665 C C . VAL A 1 84 ? -11.096 5.713 6.269 1.00 87.62 84 VAL A C 1
ATOM 667 O O . VAL A 1 84 ? -10.852 5.253 5.155 1.00 87.62 84 VAL A O 1
ATOM 670 N N . SER A 1 85 ? -10.489 6.809 6.733 1.00 88.12 85 SER A N 1
ATOM 671 C CA . SER A 1 85 ? -9.444 7.525 5.990 1.00 88.12 85 SER A CA 1
ATOM 672 C C . SER A 1 85 ? -8.232 6.628 5.707 1.00 88.12 85 SER A C 1
ATOM 674 O O . SER A 1 85 ? -7.793 6.528 4.562 1.00 88.12 85 SER A O 1
ATOM 676 N N . VAL A 1 86 ? -7.755 5.888 6.715 1.00 90.19 86 VAL A N 1
ATOM 677 C CA . VAL A 1 86 ? -6.662 4.913 6.565 1.00 90.19 86 VAL A CA 1
ATOM 678 C C . VAL A 1 86 ? -7.006 3.847 5.521 1.00 90.19 86 VAL A C 1
ATOM 680 O O . VAL A 1 86 ? -6.208 3.600 4.619 1.00 90.19 86 VAL A O 1
ATOM 683 N N . CYS A 1 87 ? -8.212 3.273 5.575 1.00 92.19 87 CYS A N 1
ATOM 684 C CA . CYS A 1 87 ? -8.650 2.275 4.594 1.00 92.19 87 CYS A CA 1
ATOM 685 C C . CYS A 1 87 ? -8.689 2.835 3.166 1.00 92.19 87 CYS A C 1
ATOM 687 O O . CYS A 1 87 ? -8.368 2.122 2.220 1.00 92.19 87 CYS A O 1
ATOM 689 N N . ARG A 1 88 ? -9.050 4.113 2.986 1.00 92.44 88 ARG A N 1
ATOM 690 C CA . ARG A 1 88 ? -9.040 4.763 1.664 1.00 92.44 88 ARG A CA 1
ATOM 691 C C . ARG A 1 88 ? -7.627 4.902 1.105 1.00 92.44 88 ARG A C 1
ATOM 693 O O . ARG A 1 88 ? -7.427 4.621 -0.073 1.00 92.44 88 ARG A O 1
ATOM 700 N N . VAL A 1 89 ? -6.659 5.291 1.936 1.00 92.94 89 VAL A N 1
ATOM 701 C CA . VAL A 1 89 ? -5.243 5.380 1.535 1.00 92.94 89 VAL A CA 1
ATOM 702 C C . VAL A 1 89 ? -4.702 4.000 1.163 1.00 92.94 89 VAL A C 1
ATOM 704 O O . VAL A 1 89 ? -4.078 3.851 0.113 1.00 92.94 89 VAL A O 1
ATOM 707 N N . ILE A 1 90 ? -4.995 2.982 1.979 1.00 93.12 90 ILE A N 1
ATOM 708 C CA . ILE A 1 90 ? -4.634 1.590 1.686 1.00 93.12 90 ILE A CA 1
ATOM 709 C C . ILE A 1 90 ? -5.252 1.146 0.358 1.00 93.12 90 ILE A C 1
ATOM 711 O O . ILE A 1 90 ? -4.542 0.664 -0.517 1.00 93.12 90 ILE A O 1
ATOM 715 N N . GLN A 1 91 ? -6.554 1.354 0.157 1.00 92.00 91 GLN A N 1
ATOM 716 C CA . GLN A 1 91 ? -7.221 0.954 -1.080 1.00 92.00 91 GLN A CA 1
ATOM 717 C C . GLN A 1 91 ? -6.615 1.651 -2.305 1.00 92.00 91 GLN A C 1
ATOM 719 O O . GLN A 1 91 ? -6.425 1.013 -3.339 1.00 92.00 91 GLN A O 1
ATOM 724 N N . ALA A 1 92 ? -6.282 2.941 -2.200 1.00 92.88 92 ALA A N 1
ATOM 725 C CA . ALA A 1 92 ? -5.616 3.673 -3.275 1.00 92.88 92 ALA A CA 1
ATOM 726 C C . ALA A 1 92 ? -4.232 3.082 -3.595 1.00 92.88 92 ALA A C 1
ATOM 728 O O . ALA A 1 92 ? -3.911 2.864 -4.762 1.00 92.88 92 ALA A O 1
ATOM 729 N N . HIS A 1 93 ? -3.439 2.765 -2.569 1.00 92.75 93 HIS A N 1
ATOM 730 C CA . HIS A 1 93 ? -2.155 2.080 -2.723 1.00 92.75 93 HIS A CA 1
ATOM 731 C C . HIS A 1 93 ? -2.308 0.714 -3.408 1.00 92.75 93 HIS A C 1
ATOM 733 O O . HIS A 1 93 ? -1.627 0.454 -4.402 1.00 92.75 93 HIS A O 1
ATOM 739 N N . LEU A 1 94 ? -3.244 -0.118 -2.945 1.00 91.06 94 LEU A N 1
ATOM 740 C CA . LEU A 1 94 ? -3.512 -1.438 -3.518 1.00 91.06 94 LEU A CA 1
ATOM 741 C C . LEU A 1 94 ? -3.970 -1.350 -4.978 1.00 91.06 94 LEU A C 1
ATOM 743 O O . LEU A 1 94 ? -3.561 -2.168 -5.797 1.00 91.06 94 LEU A O 1
ATOM 747 N N . ASN A 1 95 ? -4.765 -0.337 -5.329 1.00 89.94 95 ASN A N 1
ATOM 748 C CA . ASN A 1 95 ? -5.186 -0.113 -6.710 1.00 89.94 95 ASN A CA 1
ATOM 749 C C . ASN A 1 95 ? -4.001 0.244 -7.619 1.00 89.94 95 ASN A C 1
ATOM 751 O O . ASN A 1 95 ? -3.937 -0.256 -8.738 1.00 89.94 95 ASN A O 1
ATOM 755 N N . ILE A 1 96 ? -3.055 1.066 -7.152 1.00 90.88 96 ILE A N 1
ATOM 756 C CA . ILE A 1 96 ? -1.854 1.420 -7.928 1.00 90.88 96 ILE A CA 1
ATOM 757 C C . ILE A 1 96 ? -0.939 0.203 -8.086 1.00 90.88 96 ILE A C 1
ATOM 759 O O . ILE A 1 96 ? -0.491 -0.084 -9.195 1.00 90.88 96 ILE A O 1
ATOM 763 N N . LEU A 1 97 ? -0.677 -0.539 -7.002 1.00 90.19 97 LEU A N 1
ATOM 764 C CA . LEU A 1 97 ? 0.111 -1.771 -7.087 1.00 90.19 97 LEU A CA 1
ATOM 765 C C . LEU A 1 97 ? -0.544 -2.767 -8.043 1.00 90.19 97 LEU A C 1
ATOM 767 O O . LEU A 1 97 ? 0.108 -3.256 -8.961 1.00 90.19 97 LEU A O 1
ATOM 771 N N . GLY A 1 98 ? -1.833 -3.039 -7.850 1.00 88.06 98 GLY A N 1
ATOM 772 C CA . GLY A 1 98 ? -2.579 -4.016 -8.626 1.00 88.06 98 GLY A CA 1
ATOM 773 C C . GLY A 1 98 ? -2.689 -3.635 -10.096 1.00 88.06 98 GLY A C 1
ATOM 774 O O . GLY A 1 98 ? -2.281 -4.413 -10.950 1.00 88.06 98 GLY A O 1
ATOM 775 N N . ASN A 1 99 ? -3.196 -2.444 -10.406 1.00 86.50 99 ASN A N 1
ATOM 776 C CA . ASN A 1 99 ? -3.565 -2.081 -11.774 1.00 86.50 99 ASN A CA 1
ATOM 777 C C . ASN A 1 99 ? -2.403 -1.458 -12.553 1.00 86.50 99 ASN A C 1
ATOM 779 O O . ASN A 1 99 ? -2.151 -1.851 -13.692 1.00 86.50 99 ASN A O 1
ATOM 783 N N . ASP A 1 100 ? -1.685 -0.513 -11.944 1.00 86.56 100 ASP A N 1
ATOM 784 C CA . ASP A 1 100 ? -0.732 0.334 -12.670 1.00 86.56 100 ASP A CA 1
ATOM 785 C C . ASP A 1 100 ? 0.657 -0.315 -12.748 1.00 86.56 100 ASP A C 1
ATOM 787 O O . ASP A 1 100 ? 1.343 -0.211 -13.765 1.00 86.56 100 ASP A O 1
ATOM 791 N N . ILE A 1 101 ? 1.076 -1.008 -11.685 1.00 90.38 101 ILE A N 1
ATOM 792 C CA . ILE A 1 101 ? 2.434 -1.554 -11.561 1.00 90.38 101 ILE A CA 1
ATOM 793 C C . ILE A 1 101 ? 2.458 -3.044 -11.912 1.00 90.38 101 ILE A C 1
ATOM 795 O O . ILE A 1 101 ? 3.047 -3.450 -12.918 1.00 90.38 101 ILE A O 1
ATOM 799 N N . PHE A 1 102 ? 1.769 -3.885 -11.142 1.00 88.62 102 PHE A N 1
ATOM 800 C CA . PHE A 1 102 ? 1.737 -5.330 -11.384 1.00 88.62 102 PHE A CA 1
ATOM 801 C C . PHE A 1 102 ? 0.798 -5.714 -12.533 1.00 88.62 102 PHE A C 1
ATOM 803 O O . PHE A 1 102 ? 0.998 -6.737 -13.191 1.00 88.62 102 PHE A O 1
ATOM 810 N N . GLY A 1 103 ? -0.149 -4.846 -12.898 1.00 82.06 103 GLY A N 1
ATOM 811 C CA . GLY A 1 103 ? -1.065 -5.056 -14.023 1.00 82.06 103 GLY A CA 1
ATOM 812 C C . GLY A 1 103 ? -1.968 -6.273 -13.846 1.00 82.06 103 GLY A C 1
ATOM 813 O O . GLY A 1 103 ? -2.319 -6.931 -14.830 1.00 82.06 103 GLY A O 1
ATOM 814 N N . TYR A 1 104 ? -2.317 -6.585 -12.600 1.00 77.44 104 TYR A N 1
ATOM 815 C CA . TYR A 1 104 ? -3.369 -7.523 -12.273 1.00 77.44 104 TYR A CA 1
ATOM 816 C C . TYR A 1 104 ? -4.700 -7.016 -12.815 1.00 77.44 104 TYR A C 1
ATOM 818 O O . TYR A 1 104 ? -5.140 -5.904 -12.544 1.00 77.44 104 TYR A O 1
ATOM 826 N N . ARG A 1 105 ? -5.370 -7.885 -13.570 1.00 59.69 105 ARG A N 1
ATOM 827 C CA . ARG A 1 105 ? -6.817 -7.810 -13.764 1.00 59.69 105 ARG A CA 1
ATOM 828 C C . ARG A 1 105 ? -7.467 -8.596 -12.624 1.00 59.69 105 ARG A C 1
ATOM 830 O O . ARG A 1 105 ? -6.835 -9.498 -12.078 1.00 59.69 105 ARG A O 1
ATOM 837 N N . THR A 1 106 ? -8.692 -8.231 -12.253 1.00 52.94 106 THR A N 1
ATOM 838 C CA . THR A 1 106 ? -9.422 -8.567 -11.005 1.00 52.94 106 THR A CA 1
ATOM 839 C C . THR A 1 106 ? -9.393 -10.029 -10.515 1.00 52.94 106 THR A C 1
ATOM 841 O O . THR A 1 106 ? -9.717 -10.279 -9.360 1.00 52.94 106 THR A O 1
ATOM 844 N N . CYS A 1 107 ? -8.969 -10.994 -11.330 1.00 47.69 107 CYS A N 1
ATOM 845 C CA . CYS A 1 107 ? -8.839 -12.414 -10.995 1.00 47.69 107 CYS A CA 1
ATOM 846 C C . CYS A 1 107 ? -7.418 -12.891 -10.610 1.00 47.69 107 CYS A C 1
ATOM 848 O O . CYS A 1 107 ? -7.287 -14.015 -10.133 1.00 47.69 107 CYS A O 1
ATOM 850 N N . ASN A 1 108 ? -6.365 -12.073 -10.758 1.00 54.81 108 ASN A N 1
ATOM 851 C CA . ASN A 1 108 ? -4.974 -12.561 -10.722 1.00 54.81 108 ASN A CA 1
ATOM 852 C C . ASN A 1 108 ? -4.137 -12.172 -9.490 1.00 54.81 108 ASN A C 1
ATOM 854 O O . ASN A 1 108 ? -2.963 -12.522 -9.446 1.00 54.81 108 ASN A O 1
ATOM 858 N N . PHE A 1 109 ? -4.700 -11.508 -8.475 1.00 56.16 109 PHE A N 1
ATOM 859 C CA . PHE A 1 109 ? -3.913 -11.017 -7.326 1.00 56.16 109 PHE A CA 1
ATOM 860 C C . PHE A 1 109 ? -3.233 -12.122 -6.491 1.00 56.16 109 PHE A C 1
ATOM 862 O O . PHE A 1 109 ? -2.375 -11.820 -5.672 1.00 56.16 109 PHE A O 1
ATOM 869 N N . LYS A 1 110 ? -3.646 -13.387 -6.663 1.00 59.44 110 LYS A N 1
ATOM 870 C CA . LYS A 1 110 ? -3.070 -14.555 -5.977 1.00 59.44 110 LYS A CA 1
ATOM 871 C C . LYS A 1 110 ? -1.825 -15.121 -6.662 1.00 59.44 110 LYS A C 1
ATOM 873 O O . LYS A 1 110 ? -1.166 -15.974 -6.077 1.00 59.44 110 LYS A O 1
ATOM 878 N N . PHE A 1 111 ? -1.540 -14.713 -7.897 1.00 72.44 111 PHE A N 1
ATOM 879 C CA . PHE A 1 111 ? -0.315 -15.116 -8.579 1.00 72.44 111 PHE A CA 1
ATOM 880 C C . PHE A 1 111 ? 0.842 -14.235 -8.122 1.00 72.44 111 PHE A C 1
ATOM 882 O O . PHE A 1 111 ? 0.631 -13.110 -7.682 1.00 72.44 111 PHE A O 1
ATOM 889 N N . GLU A 1 112 ? 2.061 -14.752 -8.207 1.00 80.44 112 GLU A N 1
ATOM 890 C CA . GLU A 1 112 ? 3.247 -13.941 -7.954 1.00 80.44 112 GLU A CA 1
ATOM 891 C C . GLU A 1 112 ? 3.459 -12.947 -9.115 1.00 80.44 112 GLU A C 1
ATOM 893 O O . GLU A 1 112 ? 3.289 -13.334 -10.280 1.00 80.44 112 GLU A O 1
ATOM 898 N N . PRO A 1 113 ? 3.804 -11.672 -8.845 1.00 84.75 113 PRO A N 1
ATOM 899 C CA . PRO A 1 113 ? 4.004 -10.699 -9.909 1.00 84.75 113 PRO A CA 1
ATOM 900 C C . PRO A 1 113 ? 5.294 -10.958 -10.695 1.00 84.75 113 PRO A C 1
ATOM 902 O O . PRO A 1 113 ? 6.325 -11.326 -10.137 1.00 84.75 113 PRO A O 1
ATOM 905 N N . ASP A 1 114 ? 5.287 -10.640 -11.991 1.00 88.69 114 ASP A N 1
ATOM 906 C CA . ASP A 1 114 ? 6.537 -10.484 -12.743 1.00 88.69 114 ASP A CA 1
ATOM 907 C C . ASP A 1 114 ? 7.205 -9.158 -12.352 1.00 88.69 114 ASP A C 1
ATOM 909 O O . ASP A 1 114 ? 6.856 -8.080 -12.850 1.00 88.69 114 ASP A O 1
ATOM 913 N N . TYR A 1 115 ? 8.180 -9.239 -11.448 1.00 90.31 115 TYR A N 1
ATOM 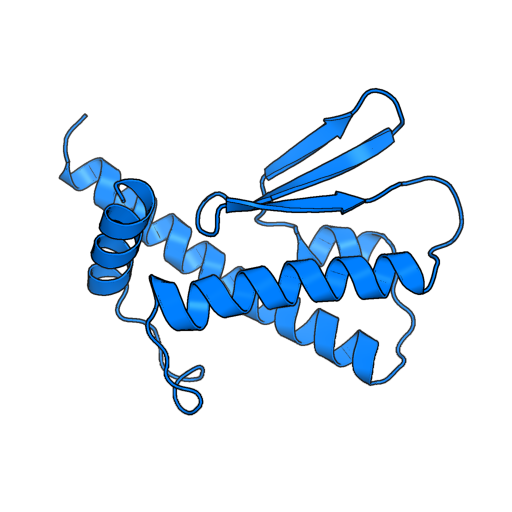914 C CA . TYR A 1 115 ? 8.873 -8.065 -10.928 1.00 90.31 115 TYR A CA 1
ATOM 915 C C . TYR A 1 115 ? 9.712 -7.320 -11.968 1.00 90.31 115 TYR A C 1
ATOM 917 O O . TYR A 1 115 ? 9.847 -6.104 -11.863 1.00 90.31 115 TYR A O 1
ATOM 925 N N . ASN A 1 116 ? 10.251 -7.986 -12.995 1.00 90.38 116 ASN A N 1
ATOM 926 C CA . ASN A 1 116 ? 11.017 -7.285 -14.031 1.00 90.38 116 ASN A CA 1
ATOM 927 C C . ASN A 1 116 ? 10.092 -6.385 -14.855 1.00 90.38 116 ASN A C 1
ATOM 929 O O . ASN A 1 116 ? 10.395 -5.214 -15.083 1.00 90.38 116 ASN A O 1
ATOM 933 N N . LYS A 1 117 ? 8.920 -6.910 -15.219 1.00 90.62 117 LYS A N 1
ATOM 934 C CA . LYS A 1 117 ? 7.880 -6.133 -15.897 1.00 90.62 117 LYS A CA 1
ATOM 935 C C . LYS A 1 117 ? 7.319 -5.018 -15.009 1.00 90.62 117 LYS A C 1
ATOM 937 O O . LYS A 1 117 ? 6.993 -3.940 -15.507 1.00 90.62 117 LYS A O 1
ATOM 942 N N . ALA A 1 118 ? 7.206 -5.263 -13.704 1.00 91.25 118 ALA A N 1
ATOM 943 C CA . ALA A 1 118 ? 6.773 -4.265 -12.731 1.00 91.25 118 ALA A CA 1
ATOM 944 C C . ALA A 1 118 ? 7.772 -3.102 -12.599 1.00 91.25 118 ALA A C 1
ATOM 946 O O . ALA A 1 118 ? 7.344 -1.949 -12.566 1.00 91.25 118 ALA A O 1
ATOM 947 N N . VAL A 1 119 ? 9.083 -3.385 -12.600 1.00 93.00 119 VAL A N 1
ATOM 948 C CA . VAL A 1 119 ? 10.141 -2.357 -12.632 1.00 93.00 119 VAL A CA 1
ATOM 949 C C . VAL A 1 119 ? 9.961 -1.446 -13.847 1.00 93.00 119 VAL A C 1
ATOM 951 O O . VAL A 1 119 ? 9.946 -0.227 -13.694 1.00 93.00 119 VAL A O 1
ATOM 954 N N . ASP A 1 120 ? 9.767 -2.016 -15.040 1.00 91.38 120 ASP A N 1
ATOM 955 C CA . ASP A 1 120 ? 9.621 -1.227 -16.271 1.00 91.38 120 ASP A CA 1
ATOM 956 C C . ASP A 1 120 ? 8.362 -0.351 -16.249 1.00 91.38 120 ASP A C 1
ATOM 958 O O . ASP A 1 120 ? 8.401 0.824 -16.613 1.00 91.38 120 ASP A O 1
ATOM 962 N N . ARG A 1 121 ? 7.238 -0.889 -15.765 1.00 90.69 121 ARG A N 1
ATOM 963 C CA . ARG A 1 121 ? 5.993 -0.120 -15.618 1.00 90.69 121 ARG A CA 1
ATOM 964 C C . ARG A 1 121 ? 6.112 0.998 -14.593 1.00 90.69 121 ARG A C 1
ATOM 966 O O . ARG A 1 121 ? 5.626 2.096 -14.850 1.00 90.69 121 ARG A O 1
ATOM 973 N N . TRP A 1 122 ? 6.762 0.742 -13.459 1.00 91.19 122 TRP A N 1
ATOM 974 C CA . TRP A 1 122 ? 7.006 1.767 -12.448 1.00 91.19 122 TRP A CA 1
ATOM 975 C C . TRP A 1 122 ? 7.895 2.889 -12.996 1.00 91.19 122 TRP A C 1
ATOM 977 O O . TRP A 1 122 ? 7.538 4.058 -12.868 1.00 91.19 122 TRP A O 1
ATOM 987 N N . LEU A 1 123 ? 8.997 2.546 -13.672 1.00 89.56 123 LEU A N 1
ATOM 988 C CA . LEU A 1 123 ? 9.878 3.531 -14.304 1.00 89.56 123 LEU A CA 1
ATOM 989 C C . LEU A 1 123 ? 9.123 4.385 -15.324 1.00 89.56 123 LEU A C 1
ATOM 991 O O . LEU A 1 123 ? 9.252 5.606 -15.315 1.00 89.56 123 LEU A O 1
ATOM 995 N N . ASN A 1 124 ? 8.304 3.767 -16.175 1.00 88.75 124 ASN A N 1
ATOM 996 C CA . ASN A 1 124 ? 7.489 4.508 -17.134 1.00 88.75 124 ASN A CA 1
ATOM 997 C C . ASN A 1 124 ? 6.508 5.446 -16.427 1.00 88.75 124 ASN A C 1
ATOM 999 O O . ASN A 1 124 ? 6.385 6.600 -16.818 1.00 88.75 124 ASN A O 1
ATOM 1003 N N . ARG A 1 125 ? 5.860 4.983 -15.352 1.00 85.69 125 ARG A N 1
ATOM 1004 C CA . ARG A 1 125 ? 4.925 5.790 -14.563 1.00 85.69 125 ARG A CA 1
ATOM 1005 C C . ARG A 1 125 ? 5.580 7.024 -13.944 1.00 85.69 125 ARG A C 1
ATOM 1007 O O . ARG A 1 125 ? 4.968 8.080 -13.958 1.00 85.69 125 ARG A O 1
ATOM 1014 N N . VAL A 1 126 ? 6.770 6.889 -13.362 1.00 84.38 126 VAL A N 1
ATOM 1015 C CA . VAL A 1 126 ? 7.458 8.010 -12.692 1.00 84.38 126 VAL A CA 1
ATOM 1016 C C . VAL A 1 126 ? 7.972 9.047 -13.696 1.00 84.38 126 VAL A C 1
ATOM 1018 O O . VAL A 1 126 ? 8.118 10.212 -13.343 1.00 84.38 126 VAL A O 1
ATOM 1021 N N . ASN A 1 127 ? 8.225 8.634 -14.939 1.00 80.69 127 ASN A N 1
ATOM 1022 C CA . ASN A 1 127 ? 8.711 9.503 -16.012 1.00 80.69 127 ASN A CA 1
ATOM 1023 C C . ASN A 1 127 ? 7.598 10.067 -16.922 1.00 80.69 127 ASN A C 1
ATOM 1025 O O . ASN A 1 127 ? 7.922 10.756 -17.889 1.00 80.69 127 ASN A O 1
ATOM 1029 N N . SER A 1 128 ? 6.327 9.741 -16.658 1.00 71.75 128 SER A N 1
ATOM 1030 C CA . SER A 1 128 ? 5.151 10.243 -17.394 1.00 71.75 128 SER A CA 1
ATOM 1031 C C . SER A 1 128 ? 4.557 11.467 -16.707 1.00 71.75 128 SER A C 1
ATOM 1033 O O . SER A 1 128 ? 4.114 12.380 -17.435 1.00 71.75 128 SER A O 1
#

Sequence (128 aa):
MSVNNDRTIIKKALEDAYSDASRQIDFCHAVREGHSITRDQIRAAFSGWQSKVTCSGHLKFFHPITLQMGEFINHGPLKKEVIVSVCRVIQAHLNILGNDIFGYRTCNFKFEPDYNKAVDRWLNRVNS

pLDDT: mean 84.29, std 10.08, range [47.69, 93.12]

Secondary structure (DSSP, 8-state):
--HHHHHHHHHHHHHHHHHHHHHHHHHHHHHHTT----HHHHHHHTTTSEEEE-TTSEEEEE-TTT--EEEEE-SSSPPHHHHHHHHHHHHHHHHIIIIIIS---TT-TTSPP-HHHHHHHHHHHHT-

Radius of gyration: 15.73 Å; chains: 1; bounding box: 42×35×39 Å